Protein AF-A0A6J5DWP5-F1 (afdb_monomer_lite)

Secondary structure (DSSP, 8-state):
-PPPPPSB-TTT-PBP-TTT--SHHHHHHHHHT---HHHHHHHHHHHHHT-S------------

Foldseek 3Di:
DDDDQDQAAPPPRHGDDCVQAVDPVQVVVCRVRVHTPVVVVVVVVVVVVPPPDDPPPPPDDPDD

pLDDT: mean 84.23, std 16.25, range [53.12, 97.88]

Sequence (64 aa):
MFRPPRTRCRCCGQPFSDANVYSEAGWIETRISGLCEVCFDTIADLIAGDADDDERNESDGTDR

Radius of gyration: 20.25 Å; chains: 1; bounding box: 68×29×18 Å

Structure (mmCIF, N/CA/C/O backbone):
data_AF-A0A6J5DWP5-F1
#
_entry.id   AF-A0A6J5DWP5-F1
#
loop_
_atom_site.group_PDB
_atom_site.id
_atom_site.type_symbol
_atom_site.label_atom_id
_atom_site.label_alt_id
_atom_site.label_comp_id
_atom_site.label_asym_id
_atom_site.label_entity_id
_atom_site.label_seq_id
_atom_site.pdbx_PDB_ins_code
_atom_site.Cartn_x
_atom_site.Cartn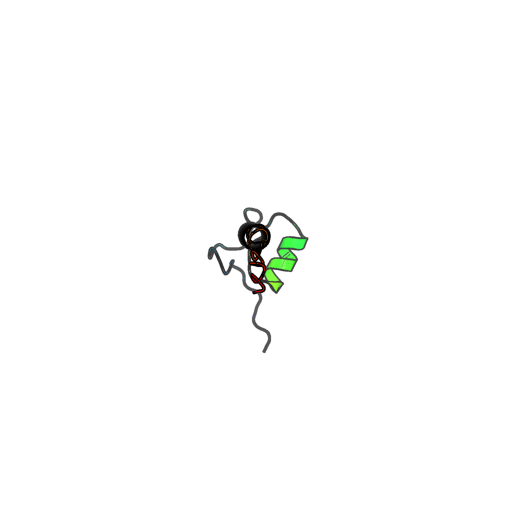_y
_atom_site.Cartn_z
_atom_site.occupancy
_atom_site.B_iso_or_equiv
_atom_site.auth_seq_id
_atom_site.auth_comp_id
_atom_site.auth_asym_id
_atom_site.auth_atom_id
_atom_site.pdbx_PDB_model_num
ATOM 1 N N . MET A 1 1 ? -6.293 -23.392 -9.052 1.00 53.12 1 MET A N 1
ATOM 2 C CA . MET A 1 1 ? -6.950 -23.060 -7.768 1.00 53.12 1 MET A CA 1
ATOM 3 C C . MET A 1 1 ? -6.740 -21.569 -7.528 1.00 53.12 1 MET A C 1
ATOM 5 O O . MET A 1 1 ? -5.617 -21.177 -7.247 1.00 53.12 1 MET A O 1
ATOM 9 N N . PHE A 1 2 ? -7.752 -20.723 -7.741 1.00 61.03 2 PHE A N 1
ATOM 10 C CA . PHE A 1 2 ? -7.641 -19.287 -7.449 1.00 61.03 2 PHE A CA 1
ATOM 11 C C . PHE A 1 2 ? -7.863 -19.075 -5.947 1.00 61.03 2 PHE A C 1
ATOM 13 O O . PHE A 1 2 ? -8.911 -19.448 -5.424 1.00 61.03 2 PHE A O 1
ATOM 20 N N . ARG A 1 3 ? -6.867 -18.531 -5.235 1.00 66.31 3 ARG A N 1
ATOM 21 C CA . ARG A 1 3 ? -7.017 -18.190 -3.813 1.00 66.31 3 ARG A CA 1
ATOM 22 C C . ARG A 1 3 ? -7.826 -16.889 -3.719 1.00 66.31 3 ARG A C 1
ATOM 24 O O . ARG A 1 3 ? -7.489 -15.957 -4.449 1.00 66.31 3 ARG A O 1
ATOM 31 N N . PRO A 1 4 ? -8.853 -16.796 -2.855 1.00 70.44 4 PRO A N 1
ATOM 32 C CA . PRO A 1 4 ? -9.627 -15.568 -2.722 1.00 70.44 4 PRO A CA 1
ATOM 33 C C . PRO A 1 4 ? -8.726 -14.387 -2.321 1.00 70.44 4 PRO A C 1
ATOM 35 O O . PRO A 1 4 ? -7.725 -14.594 -1.613 1.00 70.44 4 PRO A O 1
ATOM 38 N N . PRO A 1 5 ? -9.061 -13.163 -2.774 1.00 72.50 5 PRO A N 1
ATOM 39 C CA . PRO A 1 5 ? -8.325 -11.964 -2.404 1.00 72.50 5 PRO A CA 1
ATOM 40 C C . PRO A 1 5 ? -8.332 -11.809 -0.884 1.00 72.50 5 PRO A C 1
ATOM 42 O O . PRO A 1 5 ? -9.323 -12.097 -0.209 1.00 72.50 5 PRO A O 1
ATOM 45 N N . ARG A 1 6 ? -7.185 -11.409 -0.332 1.00 81.50 6 ARG A N 1
ATOM 46 C CA . ARG A 1 6 ? -7.084 -11.175 1.108 1.00 81.50 6 ARG A CA 1
ATOM 47 C C . ARG A 1 6 ? -7.819 -9.885 1.446 1.00 81.50 6 ARG A C 1
ATOM 49 O O . ARG A 1 6 ? -7.780 -8.935 0.680 1.00 81.50 6 ARG A O 1
ATOM 56 N N . THR A 1 7 ? -8.456 -9.865 2.607 1.00 92.62 7 THR A N 1
ATOM 57 C CA . THR A 1 7 ? -9.129 -8.677 3.155 1.00 92.62 7 THR A CA 1
ATOM 58 C C . THR A 1 7 ? -8.313 -8.004 4.260 1.00 92.62 7 THR A C 1
ATOM 60 O O . THR A 1 7 ? -8.756 -7.022 4.850 1.00 92.62 7 THR A O 1
ATOM 63 N N . ARG A 1 8 ? -7.130 -8.550 4.575 1.00 96.94 8 ARG A N 1
ATOM 64 C CA . ARG A 1 8 ? -6.233 -8.077 5.632 1.00 96.94 8 ARG A CA 1
ATOM 65 C C . ARG A 1 8 ? -4.784 -8.097 5.161 1.00 96.94 8 ARG A C 1
ATOM 67 O O . ARG A 1 8 ? -4.384 -9.018 4.439 1.00 96.94 8 ARG A O 1
ATOM 74 N N . CYS A 1 9 ? -4.011 -7.129 5.638 1.00 97.50 9 CYS A N 1
ATOM 75 C CA . CYS A 1 9 ? -2.579 -7.025 5.402 1.00 97.50 9 CYS A CA 1
ATOM 76 C C . CYS A 1 9 ? -1.845 -8.228 6.006 1.00 97.50 9 CYS A C 1
ATOM 78 O O . CYS A 1 9 ? -2.100 -8.612 7.148 1.00 97.50 9 CYS A O 1
ATOM 80 N N . ARG A 1 10 ? -0.910 -8.824 5.260 1.00 96.50 10 ARG A N 1
ATOM 81 C CA . ARG A 1 10 ? -0.079 -9.931 5.763 1.00 96.50 10 ARG A CA 1
ATOM 82 C C . ARG A 1 10 ? 0.972 -9.504 6.785 1.00 96.50 10 ARG A C 1
ATOM 84 O O . ARG A 1 10 ? 1.388 -10.348 7.567 1.00 96.50 10 ARG A O 1
ATOM 91 N N . CYS A 1 11 ? 1.407 -8.246 6.747 1.00 96.38 11 CYS A N 1
ATOM 92 C CA . CYS A 1 11 ? 2.455 -7.731 7.626 1.00 96.38 11 CYS A CA 1
ATOM 93 C C . CYS A 1 11 ? 1.883 -7.350 8.999 1.00 96.38 11 CYS A C 1
ATOM 95 O O . CYS A 1 11 ? 2.213 -7.975 10.000 1.00 96.38 11 CYS A O 1
ATOM 97 N N . CYS A 1 12 ? 0.960 -6.385 9.048 1.00 97.31 12 CYS A N 1
ATOM 98 C CA . CYS A 1 12 ? 0.396 -5.893 10.310 1.00 97.31 12 CYS A CA 1
ATOM 99 C C . CYS A 1 12 ? -0.895 -6.606 10.749 1.00 97.31 12 CYS A C 1
ATOM 101 O O . CYS A 1 12 ? -1.414 -6.351 11.835 1.00 97.31 12 CYS A O 1
ATOM 103 N N . GLY A 1 13 ? -1.471 -7.460 9.898 1.00 97.00 13 GLY A N 1
ATOM 104 C CA . GLY A 1 13 ? -2.710 -8.182 10.184 1.00 97.00 13 GLY A CA 1
ATOM 105 C C . GLY A 1 13 ? -3.988 -7.339 10.120 1.00 97.00 13 GLY A C 1
ATOM 106 O O . GLY A 1 13 ? -5.070 -7.920 10.188 1.00 97.00 13 GLY A O 1
ATOM 107 N N . GLN A 1 14 ? -3.913 -6.012 9.987 1.00 97.81 14 GLN A N 1
ATOM 108 C CA . GLN A 1 14 ? -5.087 -5.130 9.973 1.00 97.81 14 GLN A CA 1
ATOM 109 C C . GLN A 1 14 ? -5.941 -5.322 8.707 1.00 97.81 14 GLN A C 1
ATOM 111 O O . GLN A 1 14 ? -5.395 -5.648 7.647 1.00 97.81 14 GLN A O 1
ATOM 116 N N . PRO A 1 15 ? -7.275 -5.145 8.787 1.00 97.56 15 PRO A N 1
ATOM 117 C CA . PRO A 1 15 ? -8.121 -5.106 7.598 1.00 97.56 15 PRO A CA 1
ATOM 118 C C . PRO A 1 15 ? -7.729 -3.935 6.693 1.00 97.56 15 PRO A C 1
ATOM 120 O O . PRO A 1 15 ? -7.295 -2.893 7.183 1.00 97.56 15 PRO A O 1
ATOM 123 N N . PHE A 1 16 ? -7.876 -4.117 5.381 1.00 97.19 16 PHE A N 1
ATOM 124 C CA . PHE A 1 16 ? -7.673 -3.022 4.434 1.00 97.19 16 PHE A CA 1
ATOM 125 C C . PHE A 1 16 ? -8.785 -1.983 4.589 1.00 97.19 16 PHE A C 1
ATOM 127 O O . PHE A 1 16 ? -9.964 -2.339 4.661 1.00 97.19 16 PHE A O 1
ATOM 134 N N . SER A 1 17 ? -8.404 -0.715 4.671 1.00 97.19 17 SER A N 1
ATOM 135 C CA . SER A 1 17 ? -9.307 0.428 4.794 1.00 97.19 17 SER A CA 1
ATOM 136 C C . SER A 1 17 ? -8.626 1.690 4.276 1.00 97.19 17 SER A C 1
ATOM 138 O O . SER A 1 17 ? -7.404 1.726 4.136 1.00 97.19 17 SER A O 1
ATOM 140 N N . ASP A 1 18 ? -9.396 2.764 4.104 1.00 97.56 18 ASP A N 1
ATOM 141 C CA . ASP A 1 18 ? -8.859 4.074 3.704 1.00 97.56 18 ASP A CA 1
ATOM 142 C C . ASP A 1 18 ? -7.855 4.661 4.722 1.00 97.56 18 ASP A C 1
ATOM 144 O O . ASP A 1 18 ? -7.180 5.650 4.454 1.00 97.56 18 ASP A O 1
ATOM 148 N N . ALA A 1 19 ? -7.731 4.053 5.911 1.00 97.50 19 ALA A N 1
ATOM 149 C CA . ALA A 1 19 ? -6.744 4.439 6.917 1.00 97.50 19 ALA A CA 1
ATOM 150 C C . ALA A 1 19 ? -5.340 3.862 6.653 1.00 97.50 19 ALA A C 1
ATOM 152 O O . ALA A 1 19 ? -4.365 4.369 7.210 1.00 97.50 19 ALA A O 1
ATOM 153 N N . ASN A 1 20 ? -5.229 2.789 5.862 1.00 97.69 20 ASN A N 1
ATOM 154 C CA . ASN A 1 20 ? -3.956 2.126 5.553 1.00 97.69 20 ASN A CA 1
ATOM 155 C C . ASN A 1 20 ? -3.725 1.862 4.053 1.00 97.69 20 ASN A C 1
ATOM 157 O O . ASN A 1 20 ? -2.669 1.338 3.692 1.00 97.69 20 ASN A O 1
ATOM 161 N N . VAL A 1 21 ? -4.689 2.218 3.202 1.00 97.75 21 VAL A N 1
ATOM 162 C CA . VAL A 1 21 ? -4.612 2.219 1.738 1.00 97.75 21 VAL A CA 1
ATOM 163 C C . VAL A 1 21 ? -5.230 3.529 1.254 1.00 97.75 21 VAL A C 1
ATOM 165 O O . VAL A 1 21 ? -6.432 3.733 1.393 1.00 97.75 21 VAL A O 1
ATOM 168 N N . TYR A 1 22 ? -4.415 4.431 0.722 1.00 96.81 22 TYR A N 1
ATOM 169 C CA . TYR A 1 22 ? -4.779 5.821 0.452 1.00 96.81 22 TYR A CA 1
ATOM 170 C C . TYR A 1 22 ? -5.126 6.078 -1.013 1.00 96.81 22 TYR A C 1
ATOM 172 O O . TYR A 1 22 ? -5.812 7.055 -1.317 1.00 96.81 22 TYR A O 1
ATOM 180 N N . SER A 1 23 ? -4.660 5.221 -1.926 1.00 97.19 23 SER A N 1
ATOM 181 C CA . SER A 1 23 ? -4.854 5.402 -3.362 1.00 97.19 23 SER A CA 1
ATOM 182 C C . SER A 1 23 ? -5.625 4.257 -4.020 1.00 97.19 23 SER A C 1
ATOM 184 O O . SER A 1 23 ? -5.617 3.110 -3.569 1.00 97.19 23 SER A O 1
ATOM 186 N N . GLU A 1 24 ? -6.273 4.555 -5.151 1.00 96.81 24 GLU A N 1
ATOM 187 C CA . GLU A 1 24 ? -6.899 3.533 -6.001 1.00 96.81 24 GLU A CA 1
ATOM 188 C C . GLU A 1 24 ? -5.873 2.485 -6.467 1.00 96.81 24 GLU A C 1
ATOM 190 O O . GLU A 1 24 ? -6.166 1.287 -6.494 1.00 96.81 24 GLU A O 1
ATOM 195 N N . ALA A 1 25 ? -4.643 2.921 -6.761 1.00 96.19 25 ALA A N 1
ATOM 196 C CA . ALA A 1 25 ? -3.542 2.031 -7.110 1.00 96.19 25 ALA A CA 1
ATOM 197 C C . ALA A 1 25 ? -3.181 1.087 -5.949 1.00 96.19 25 ALA A C 1
ATOM 199 O O . ALA A 1 25 ? -3.022 -0.114 -6.172 1.00 96.19 25 ALA A O 1
ATOM 200 N N . GLY A 1 26 ? -3.159 1.574 -4.707 1.00 95.88 26 GLY A N 1
ATOM 201 C CA . GLY A 1 26 ? -2.944 0.749 -3.517 1.00 95.88 26 GLY A CA 1
ATOM 202 C C . GLY A 1 26 ? -4.011 -0.310 -3.317 1.00 95.88 26 GLY A C 1
ATOM 203 O O . GLY A 1 26 ? -3.706 -1.454 -2.983 1.00 95.88 26 GLY A O 1
ATOM 204 N N . TRP A 1 27 ? -5.277 0.016 -3.584 1.00 95.62 27 TRP A N 1
ATOM 205 C CA . TRP A 1 27 ? -6.360 -0.968 -3.526 1.00 95.62 27 TRP A CA 1
ATOM 206 C C . TRP A 1 27 ? -6.171 -2.094 -4.546 1.00 95.62 27 TRP A C 1
ATOM 208 O O . TRP A 1 27 ? -6.480 -3.256 -4.262 1.00 95.62 27 TRP A O 1
ATOM 218 N N . ILE A 1 28 ? -5.623 -1.789 -5.723 1.00 95.19 28 ILE A N 1
ATOM 219 C CA . ILE A 1 28 ? -5.227 -2.806 -6.700 1.00 95.19 28 ILE A CA 1
ATOM 220 C C . ILE A 1 28 ? -4.046 -3.621 -6.157 1.00 95.19 28 ILE A C 1
ATOM 222 O O . ILE A 1 28 ? -4.119 -4.853 -6.162 1.00 95.19 28 ILE A O 1
ATOM 226 N N . GLU A 1 29 ? -3.027 -2.957 -5.619 1.00 94.69 29 GLU A N 1
ATOM 227 C CA . GLU A 1 29 ? -1.804 -3.571 -5.093 1.00 94.69 29 GLU A CA 1
ATOM 228 C C . GLU A 1 29 ? -2.075 -4.542 -3.934 1.00 94.69 29 GLU A C 1
ATOM 230 O O . GLU A 1 29 ? -1.511 -5.637 -3.894 1.00 94.69 29 GLU A O 1
ATOM 235 N N . THR A 1 30 ? -3.038 -4.242 -3.054 1.00 95.62 30 THR A N 1
ATOM 236 C CA . THR A 1 30 ? -3.433 -5.150 -1.957 1.00 95.62 30 THR A CA 1
ATOM 237 C C . THR A 1 30 ? -3.851 -6.540 -2.453 1.00 95.62 30 THR A C 1
ATOM 239 O O . THR A 1 30 ? -3.715 -7.533 -1.733 1.00 95.62 30 THR A O 1
ATOM 242 N N . ARG A 1 31 ? -4.336 -6.651 -3.698 1.00 93.44 31 ARG A N 1
ATOM 243 C CA . ARG A 1 31 ? -4.715 -7.929 -4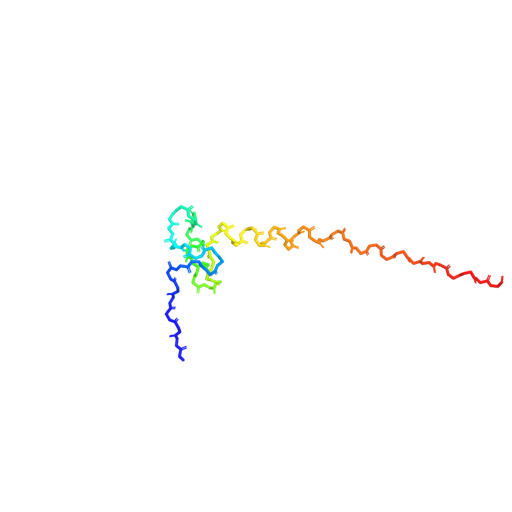.322 1.00 93.44 31 ARG A CA 1
ATOM 244 C C . ARG A 1 31 ? -3.517 -8.689 -4.888 1.00 93.44 31 ARG A C 1
ATOM 246 O O . ARG A 1 31 ? -3.611 -9.909 -5.036 1.00 93.44 31 ARG A O 1
ATOM 253 N N . ILE A 1 32 ? -2.422 -7.991 -5.175 1.00 93.00 32 ILE A N 1
ATOM 254 C CA . ILE A 1 32 ? -1.190 -8.525 -5.755 1.00 93.00 32 ILE A CA 1
ATOM 255 C C . ILE A 1 32 ? -0.240 -8.942 -4.625 1.00 93.00 32 ILE A C 1
ATOM 257 O O . ILE A 1 32 ? -0.029 -10.140 -4.410 1.00 93.00 32 ILE A O 1
ATOM 261 N N . SER A 1 33 ? 0.265 -7.985 -3.843 1.00 94.19 33 SER A N 1
ATOM 262 C CA . SER A 1 33 ? 1.201 -8.240 -2.737 1.00 94.19 33 SER A CA 1
ATOM 263 C C . SER A 1 33 ? 0.521 -8.797 -1.483 1.00 94.19 33 SER A C 1
ATOM 265 O O . SER A 1 33 ? 1.086 -9.628 -0.760 1.00 94.19 33 SER A O 1
ATOM 267 N N . GLY A 1 34 ? -0.725 -8.399 -1.211 1.00 95.38 34 GLY A N 1
ATOM 268 C CA . GLY A 1 34 ? -1.389 -8.703 0.060 1.00 95.38 34 GLY A CA 1
ATOM 269 C C . GLY A 1 34 ? -0.924 -7.823 1.223 1.00 95.38 34 GLY A C 1
ATOM 270 O O . GLY A 1 34 ? -1.058 -8.242 2.378 1.00 95.38 34 GLY A O 1
ATOM 271 N N . LEU A 1 35 ? -0.366 -6.648 0.933 1.00 97.12 35 LEU A N 1
ATOM 272 C CA . LEU A 1 35 ? 0.082 -5.65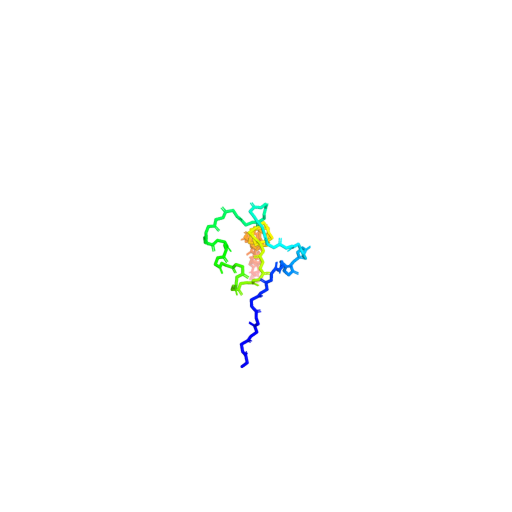1 1.904 1.00 97.12 35 LEU A CA 1
ATOM 273 C C . LEU A 1 35 ? -0.776 -4.382 1.802 1.00 97.12 35 LEU A C 1
ATOM 275 O O . LEU A 1 35 ? -1.362 -4.115 0.758 1.00 97.12 35 LEU A O 1
ATOM 279 N N . CYS A 1 36 ? -0.896 -3.638 2.903 1.00 97.88 36 CYS A N 1
ATOM 280 C CA . CYS A 1 36 ? -1.443 -2.280 2.870 1.00 97.88 36 CYS A CA 1
ATOM 281 C C . CYS A 1 36 ? -0.328 -1.305 2.466 1.00 97.88 36 CYS A C 1
ATOM 283 O O . CYS A 1 36 ? 0.841 -1.634 2.680 1.00 97.88 36 CYS A O 1
ATOM 285 N N . GLU A 1 37 ? -0.673 -0.125 1.945 1.00 97.44 37 GLU A N 1
ATOM 286 C CA . GLU A 1 37 ? 0.316 0.849 1.444 1.00 97.44 37 GLU A CA 1
ATOM 287 C C . GLU A 1 37 ? 1.347 1.205 2.518 1.00 97.44 37 GLU A C 1
ATOM 289 O O . GLU A 1 37 ? 2.537 1.069 2.282 1.00 97.44 37 GLU A O 1
ATOM 294 N N . VAL A 1 38 ? 0.909 1.463 3.756 1.00 97.62 38 VAL A N 1
ATOM 295 C CA . VAL A 1 38 ? 1.819 1.778 4.879 1.00 97.62 38 VAL A CA 1
ATOM 296 C C . VAL A 1 38 ? 2.921 0.732 5.067 1.00 97.62 38 VAL A C 1
ATOM 298 O O . VAL A 1 38 ? 4.093 1.059 5.248 1.00 97.62 38 VAL A O 1
ATOM 301 N N . CYS A 1 39 ? 2.545 -0.550 5.060 1.00 97.62 39 CYS A N 1
ATOM 302 C CA . CYS A 1 39 ? 3.505 -1.633 5.251 1.00 97.62 39 CYS A CA 1
ATOM 303 C C . CYS A 1 39 ? 4.356 -1.857 4.003 1.00 97.62 39 CYS A C 1
ATOM 305 O O . CYS A 1 39 ? 5.499 -2.279 4.133 1.00 97.62 39 CYS A O 1
ATOM 307 N N . PHE A 1 40 ? 3.790 -1.633 2.818 1.00 96.44 40 PHE A N 1
ATOM 308 C CA . PHE A 1 40 ? 4.518 -1.736 1.564 1.00 96.44 40 PHE A CA 1
ATOM 309 C C . PHE A 1 40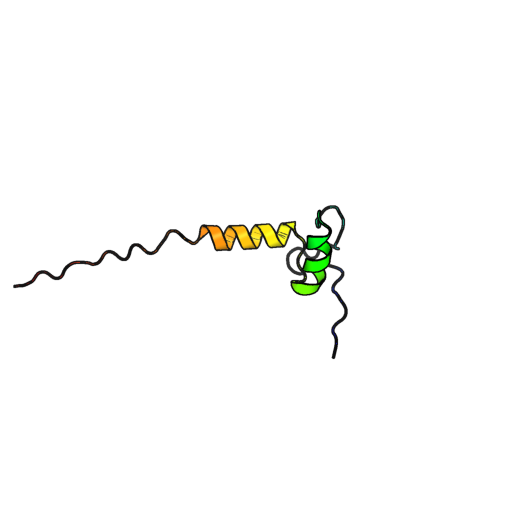 ? 5.632 -0.687 1.505 1.00 96.44 40 PHE A C 1
ATOM 311 O O . PHE A 1 40 ? 6.788 -1.060 1.330 1.00 96.44 40 PHE A O 1
ATOM 318 N N . ASP A 1 41 ? 5.300 0.579 1.761 1.00 94.94 41 ASP A N 1
ATOM 319 C CA . ASP A 1 41 ? 6.244 1.700 1.745 1.00 94.94 41 ASP A CA 1
ATOM 320 C C . ASP A 1 41 ? 7.360 1.493 2.770 1.00 94.94 41 ASP A C 1
ATOM 322 O O . ASP A 1 41 ? 8.532 1.582 2.432 1.00 94.94 41 ASP A O 1
ATOM 326 N N . THR A 1 42 ? 7.013 1.065 3.990 1.00 95.62 42 THR A N 1
ATOM 327 C CA . THR A 1 42 ? 8.013 0.749 5.027 1.00 95.62 42 THR A CA 1
ATOM 328 C C . THR A 1 42 ? 9.024 -0.302 4.550 1.00 95.62 42 THR A C 1
ATOM 330 O O . THR A 1 42 ? 10.214 -0.189 4.818 1.00 95.62 42 THR A O 1
ATOM 333 N N . ILE A 1 43 ? 8.567 -1.353 3.861 1.00 93.88 43 ILE A N 1
ATOM 334 C CA . ILE A 1 43 ? 9.460 -2.401 3.346 1.00 93.88 43 ILE A CA 1
ATOM 335 C C . ILE A 1 43 ? 10.297 -1.869 2.180 1.00 93.88 43 ILE A C 1
ATOM 337 O O . ILE A 1 43 ? 11.481 -2.187 2.093 1.00 93.88 43 ILE A O 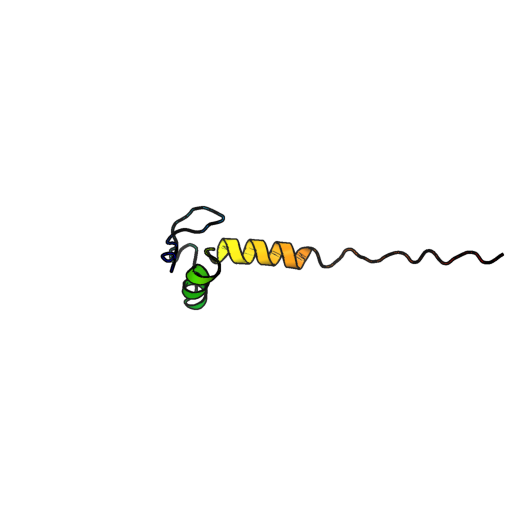1
ATOM 341 N N . ALA A 1 44 ? 9.697 -1.074 1.294 1.00 92.50 44 ALA A N 1
ATOM 342 C CA . ALA A 1 44 ? 10.396 -0.465 0.172 1.00 92.50 44 ALA A CA 1
ATOM 343 C C . ALA A 1 44 ? 11.518 0.470 0.649 1.00 92.50 44 ALA A C 1
ATOM 345 O O . ALA A 1 44 ? 12.634 0.366 0.147 1.00 92.50 44 ALA A O 1
ATOM 346 N N . ASP A 1 45 ? 11.251 1.298 1.661 1.00 92.75 45 ASP A N 1
ATOM 347 C CA . ASP A 1 45 ? 12.228 2.207 2.264 1.00 92.75 45 ASP A CA 1
ATOM 348 C C . ASP A 1 45 ? 13.393 1.449 2.909 1.00 92.75 45 ASP A C 1
ATOM 350 O O . ASP A 1 45 ? 14.548 1.832 2.734 1.00 92.75 45 ASP A O 1
ATOM 354 N N . LEU A 1 46 ? 13.113 0.343 3.610 1.00 90.19 46 LEU A N 1
ATOM 355 C CA . LEU A 1 46 ? 14.160 -0.502 4.196 1.00 90.19 46 LEU A CA 1
ATOM 356 C C . LEU A 1 46 ? 15.080 -1.092 3.123 1.00 90.19 46 LEU A C 1
ATOM 358 O O . LEU A 1 46 ? 16.291 -1.077 3.287 1.00 90.19 46 LEU A O 1
ATOM 362 N N . ILE A 1 47 ? 14.518 -1.571 2.011 1.00 89.00 47 ILE A N 1
ATOM 363 C CA . ILE A 1 47 ? 15.308 -2.136 0.906 1.00 89.00 47 ILE A CA 1
ATOM 364 C C . ILE A 1 47 ? 16.102 -1.041 0.182 1.00 89.00 47 ILE A C 1
ATOM 366 O O . ILE A 1 47 ? 17.230 -1.277 -0.242 1.00 89.00 47 ILE A O 1
ATOM 370 N N . ALA A 1 48 ? 15.520 0.148 0.021 1.00 85.88 48 ALA A N 1
ATOM 371 C CA . ALA A 1 48 ? 16.183 1.274 -0.627 1.00 85.88 48 ALA A CA 1
ATOM 372 C C . ALA A 1 48 ? 17.326 1.859 0.223 1.00 85.88 48 ALA A C 1
ATOM 374 O O . ALA A 1 48 ? 18.280 2.388 -0.340 1.00 85.88 48 ALA A O 1
ATOM 375 N N . GLY A 1 49 ? 17.238 1.758 1.553 1.00 68.44 49 GLY A N 1
ATOM 376 C CA . GLY A 1 49 ? 18.237 2.272 2.493 1.00 68.44 49 GLY A CA 1
ATOM 377 C C . GLY A 1 49 ? 19.517 1.437 2.626 1.00 68.44 49 GLY A C 1
ATOM 378 O O . GLY A 1 49 ? 20.498 1.948 3.151 1.00 68.44 49 GLY A O 1
ATOM 379 N N . ASP A 1 50 ? 19.540 0.196 2.130 1.00 57.97 50 ASP A N 1
ATOM 380 C CA . ASP A 1 50 ? 20.709 -0.703 2.179 1.00 57.97 50 ASP A CA 1
ATOM 381 C C . ASP A 1 50 ? 21.619 -0.589 0.928 1.00 57.97 50 ASP A C 1
ATOM 383 O O . ASP A 1 50 ? 22.416 -1.481 0.640 1.00 57.97 50 ASP A O 1
ATOM 387 N N . ALA A 1 51 ? 21.504 0.490 0.144 1.00 57.62 51 ALA A N 1
ATOM 388 C CA . ALA A 1 51 ? 22.251 0.672 -1.109 1.00 57.62 51 ALA A CA 1
ATOM 389 C C . ALA A 1 51 ? 23.643 1.334 -0.960 1.00 57.62 51 ALA A C 1
ATOM 391 O O . ALA A 1 51 ? 24.302 1.560 -1.975 1.00 57.62 51 ALA A O 1
ATOM 392 N N . ASP A 1 52 ? 24.115 1.602 0.264 1.00 57.78 52 ASP A N 1
ATOM 393 C CA . ASP A 1 52 ? 25.383 2.300 0.540 1.00 57.78 52 ASP A CA 1
ATOM 394 C C . ASP A 1 52 ? 26.334 1.494 1.461 1.00 57.78 52 ASP A C 1
ATOM 396 O O . ASP A 1 52 ? 26.781 2.009 2.480 1.00 57.78 52 ASP A O 1
ATOM 400 N N . ASP A 1 53 ? 26.665 0.231 1.157 1.00 59.22 53 ASP A N 1
ATOM 401 C CA . ASP A 1 53 ? 27.790 -0.459 1.831 1.00 59.22 53 ASP A CA 1
ATOM 402 C C . ASP A 1 53 ? 28.401 -1.572 0.952 1.00 59.22 53 ASP A C 1
ATOM 404 O O . ASP A 1 53 ? 28.142 -2.757 1.133 1.00 59.22 53 ASP A O 1
ATOM 408 N N . ASP A 1 54 ? 29.189 -1.195 -0.062 1.00 55.72 54 ASP A N 1
ATOM 409 C CA . ASP A 1 54 ? 30.139 -2.116 -0.716 1.00 55.72 54 ASP A CA 1
ATOM 410 C C . ASP A 1 54 ? 31.279 -1.337 -1.420 1.00 55.72 54 ASP A C 1
ATOM 412 O O . ASP A 1 54 ? 31.628 -1.582 -2.576 1.00 55.72 54 ASP A O 1
ATOM 416 N N . GLU A 1 55 ? 31.923 -0.388 -0.722 1.00 56.44 55 GLU A N 1
ATOM 417 C CA . GLU A 1 55 ? 33.298 -0.001 -1.084 1.00 56.44 55 GLU A CA 1
ATOM 418 C C . GLU A 1 55 ? 34.262 -1.090 -0.583 1.00 56.44 55 GLU A C 1
ATOM 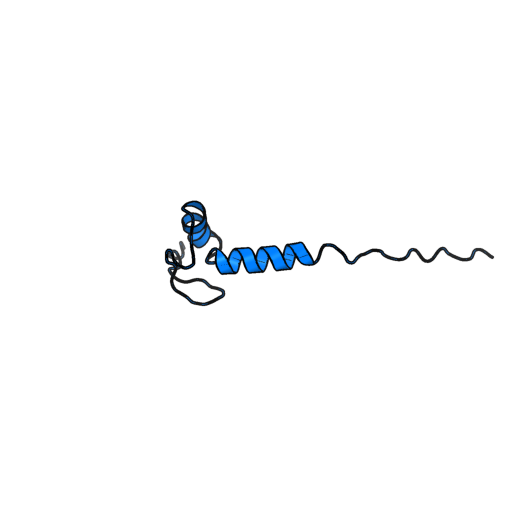420 O O . GLU A 1 55 ? 34.901 -0.984 0.467 1.00 56.44 55 GLU A O 1
ATOM 425 N N . ARG A 1 56 ? 34.374 -2.181 -1.353 1.00 61.34 56 ARG A N 1
ATOM 426 C CA . ARG A 1 56 ? 35.480 -3.137 -1.220 1.00 61.34 56 ARG A CA 1
ATOM 427 C C . ARG A 1 56 ? 36.796 -2.395 -1.444 1.00 61.34 56 ARG A C 1
ATOM 429 O O . ARG A 1 56 ? 37.184 -2.133 -2.576 1.00 61.34 56 ARG A O 1
ATOM 436 N N . ASN A 1 57 ? 37.495 -2.107 -0.350 1.00 56.19 57 ASN A N 1
ATOM 437 C CA . ASN A 1 57 ? 38.880 -1.659 -0.356 1.00 56.19 57 ASN A CA 1
ATOM 438 C C . ASN A 1 57 ? 39.748 -2.703 -1.080 1.00 56.19 57 ASN A C 1
ATOM 440 O O . ASN A 1 57 ? 40.059 -3.768 -0.538 1.00 56.19 57 ASN A O 1
ATOM 444 N N . GLU A 1 58 ? 40.096 -2.405 -2.326 1.00 61.84 58 GLU A N 1
ATOM 445 C CA . GLU A 1 58 ? 41.052 -3.146 -3.134 1.00 61.84 58 GLU A CA 1
ATOM 446 C C . GLU A 1 58 ? 42.435 -2.902 -2.515 1.00 61.84 58 GLU A C 1
ATOM 448 O O . GLU A 1 58 ? 43.103 -1.909 -2.792 1.00 61.84 58 GLU A O 1
ATOM 453 N N . SER A 1 59 ? 42.837 -3.754 -1.567 1.00 61.78 59 SER A N 1
ATOM 454 C CA . SER A 1 59 ? 44.184 -3.704 -1.004 1.00 61.78 59 SER A CA 1
ATOM 455 C C . SER A 1 59 ? 45.169 -4.164 -2.075 1.00 61.78 59 SER A C 1
ATOM 457 O O . SER A 1 59 ? 45.419 -5.362 -2.236 1.00 61.78 59 SER A O 1
ATOM 459 N N . ASP A 1 60 ? 45.647 -3.169 -2.816 1.00 65.69 60 ASP A N 1
ATOM 460 C CA . ASP A 1 60 ? 46.750 -3.184 -3.765 1.00 65.69 60 ASP A CA 1
ATOM 461 C C . ASP A 1 60 ? 47.892 -4.067 -3.249 1.00 65.69 60 ASP A C 1
ATOM 463 O O . ASP A 1 60 ? 48.397 -3.909 -2.132 1.00 65.69 60 ASP A O 1
ATOM 467 N N . GLY A 1 61 ? 48.232 -5.071 -4.053 1.00 61.56 61 GLY A N 1
ATOM 468 C CA . GLY A 1 61 ? 49.283 -6.021 -3.749 1.00 61.56 61 GLY A CA 1
ATOM 469 C C . GLY A 1 61 ? 50.628 -5.312 -3.735 1.00 61.56 61 GLY A C 1
ATOM 470 O O . GLY A 1 61 ? 51.062 -4.772 -4.747 1.00 61.56 61 GLY A O 1
ATOM 471 N N . THR A 1 62 ? 51.333 -5.366 -2.608 1.00 68.44 62 THR A N 1
ATOM 472 C CA . THR A 1 62 ? 52.750 -5.008 -2.586 1.00 68.44 62 THR A CA 1
ATOM 473 C C . THR A 1 62 ? 53.530 -6.021 -3.419 1.00 68.44 62 THR A C 1
ATOM 475 O O . THR A 1 62 ? 53.742 -7.162 -3.001 1.00 68.44 62 THR A O 1
ATOM 478 N N . ASP A 1 63 ? 53.922 -5.589 -4.615 1.00 66.19 63 ASP A N 1
ATOM 479 C CA . ASP A 1 63 ? 54.925 -6.217 -5.464 1.00 66.19 63 ASP A CA 1
ATOM 480 C C . ASP A 1 63 ? 56.322 -6.022 -4.844 1.00 66.19 63 ASP A C 1
ATOM 482 O O . ASP A 1 63 ? 56.776 -4.890 -4.685 1.00 66.19 63 ASP A O 1
ATOM 486 N N . ARG A 1 64 ? 56.973 -7.164 -4.572 1.00 56.50 64 ARG A N 1
ATOM 487 C CA . ARG A 1 64 ? 58.418 -7.398 -4.353 1.00 56.50 64 ARG A CA 1
ATOM 488 C C . ARG A 1 64 ? 59.061 -7.003 -3.021 1.00 56.50 64 ARG A C 1
ATOM 490 O O . ARG A 1 64 ? 59.208 -5.805 -2.710 1.00 56.50 64 ARG A O 1
#

Organism: NCBI:txid627669